Protein AF-A0A6I4YQ72-F1 (afdb_monomer_lite)

Structure (mmCIF, N/CA/C/O backbone):
data_AF-A0A6I4YQ72-F1
#
_entry.id   AF-A0A6I4YQ72-F1
#
loop_
_atom_site.group_PDB
_atom_site.id
_atom_site.type_symbol
_atom_site.label_atom_id
_atom_site.label_alt_id
_atom_site.label_comp_id
_atom_site.label_asym_id
_atom_site.label_entity_id
_atom_site.label_seq_id
_atom_site.pdbx_PDB_ins_code
_atom_site.Cartn_x
_atom_site.Cartn_y
_atom_site.Cartn_z
_atom_site.occupancy
_atom_site.B_iso_or_equiv
_atom_site.auth_seq_id
_atom_site.auth_comp_id
_atom_site.auth_asym_id
_atom_site.auth_atom_id
_atom_site.pdbx_PDB_model_num
ATOM 1 N N . MET A 1 1 ? 39.623 1.127 17.875 1.00 56.00 1 MET A N 1
ATOM 2 C CA . MET A 1 1 ? 38.715 -0.037 17.726 1.00 56.00 1 MET A CA 1
ATOM 3 C C . MET A 1 1 ? 37.361 0.188 18.411 1.00 56.00 1 MET A C 1
ATOM 5 O O . MET A 1 1 ? 36.354 0.141 17.722 1.00 56.00 1 MET A O 1
ATOM 9 N N . LYS A 1 2 ? 37.303 0.516 19.716 1.00 63.00 2 LYS A N 1
ATOM 10 C CA . LYS A 1 2 ? 36.031 0.739 20.451 1.00 63.00 2 LYS A CA 1
ATOM 11 C C . LYS A 1 2 ? 35.136 1.851 19.869 1.00 63.00 2 LYS A C 1
ATOM 13 O O . LYS A 1 2 ? 33.934 1.660 19.747 1.00 63.00 2 LYS A O 1
ATOM 18 N N . HIS A 1 3 ? 35.719 2.974 19.444 1.00 70.44 3 HIS A N 1
ATOM 19 C CA . HIS A 1 3 ? 34.954 4.103 18.887 1.00 70.44 3 HIS A CA 1
ATOM 20 C C . HIS A 1 3 ? 34.296 3.798 17.534 1.00 70.44 3 HIS A C 1
ATOM 22 O O . HIS A 1 3 ? 33.197 4.273 17.274 1.00 70.44 3 HIS A O 1
ATOM 28 N N . VAL A 1 4 ? 34.929 2.962 16.703 1.00 76.06 4 VAL A N 1
ATOM 29 C CA . VAL A 1 4 ? 34.379 2.549 15.400 1.00 76.06 4 VAL A CA 1
ATOM 30 C C . VAL A 1 4 ? 33.190 1.608 15.598 1.00 76.06 4 VAL A C 1
ATOM 32 O O . VAL A 1 4 ? 32.172 1.751 14.932 1.00 76.06 4 VAL A O 1
ATOM 35 N N . PHE A 1 5 ? 33.285 0.704 16.576 1.00 74.00 5 PHE A N 1
ATOM 36 C CA . PHE A 1 5 ? 32.188 -0.192 16.946 1.00 74.00 5 PHE A CA 1
ATOM 37 C C . PHE A 1 5 ? 30.975 0.572 17.498 1.00 74.00 5 PHE A C 1
ATOM 39 O O . PHE A 1 5 ? 29.851 0.308 17.080 1.00 74.00 5 PHE A O 1
ATOM 46 N N . CYS A 1 6 ? 31.195 1.567 18.367 1.00 75.69 6 CYS A N 1
ATOM 47 C CA . CYS A 1 6 ? 30.115 2.440 18.840 1.00 75.69 6 CYS A CA 1
ATOM 48 C C . CYS A 1 6 ? 29.468 3.236 17.702 1.00 75.69 6 CYS A C 1
ATOM 50 O O . CYS A 1 6 ? 28.246 3.318 17.643 1.00 75.69 6 CYS A O 1
ATOM 52 N N . ALA A 1 7 ? 30.262 3.801 16.787 1.00 76.06 7 ALA A N 1
ATOM 53 C CA . ALA A 1 7 ? 29.725 4.552 15.655 1.00 76.06 7 ALA A CA 1
ATOM 54 C C . ALA A 1 7 ? 28.856 3.665 14.746 1.00 76.06 7 ALA A C 1
ATOM 56 O O . ALA A 1 7 ? 27.756 4.061 14.372 1.00 76.06 7 ALA A O 1
ATOM 57 N N . MET A 1 8 ? 29.297 2.436 14.457 1.00 77.00 8 MET A N 1
ATOM 58 C CA . MET A 1 8 ? 28.518 1.502 13.638 1.00 77.00 8 MET A CA 1
ATOM 59 C C . MET A 1 8 ? 27.217 1.060 14.335 1.00 77.00 8 MET A C 1
ATOM 61 O O . MET A 1 8 ? 26.161 0.996 13.702 1.00 77.00 8 MET A O 1
ATOM 65 N N . ALA A 1 9 ? 27.261 0.827 15.651 1.00 73.44 9 ALA A N 1
ATOM 66 C CA . ALA A 1 9 ? 26.075 0.511 16.449 1.00 73.44 9 ALA A CA 1
ATOM 67 C C . ALA A 1 9 ? 25.064 1.674 16.474 1.00 73.44 9 ALA A C 1
ATOM 69 O O . ALA A 1 9 ? 23.864 1.459 16.341 1.00 73.44 9 ALA A O 1
ATOM 70 N N . LEU A 1 10 ? 25.531 2.921 16.562 1.00 74.31 10 LEU A N 1
ATOM 71 C CA . LEU A 1 10 ? 24.653 4.095 16.520 1.00 74.31 10 LEU A CA 1
ATOM 72 C C . LEU A 1 10 ? 24.006 4.287 15.139 1.00 74.31 10 LEU A C 1
ATOM 74 O O . LEU A 1 10 ? 22.818 4.600 15.061 1.00 74.31 10 LEU A O 1
ATOM 78 N N . CYS A 1 11 ? 24.743 4.036 14.053 1.00 69.81 11 CYS A N 1
ATOM 79 C CA . CYS A 1 11 ? 24.203 4.115 12.693 1.00 69.81 11 CYS A CA 1
ATOM 80 C C . CYS A 1 11 ? 23.118 3.058 12.427 1.00 69.81 11 CYS A C 1
ATOM 82 O O . CYS A 1 11 ? 22.119 3.355 11.773 1.00 69.81 11 CYS A O 1
ATOM 84 N N . THR A 1 12 ? 23.275 1.839 12.956 1.00 68.50 12 THR A N 1
ATOM 85 C CA . THR A 1 12 ? 22.251 0.785 12.814 1.00 68.50 12 THR A CA 1
ATOM 86 C C . THR A 1 12 ? 20.979 1.099 13.608 1.00 68.50 12 THR A C 1
ATOM 88 O O . THR A 1 12 ? 19.880 0.875 13.101 1.00 68.50 12 THR A O 1
ATOM 91 N N . LEU A 1 13 ? 21.101 1.705 14.795 1.00 64.12 13 LEU A N 1
ATOM 92 C CA . LEU A 1 13 ? 19.949 2.146 15.590 1.00 64.12 13 LEU A CA 1
ATOM 93 C C . LEU A 1 13 ? 19.207 3.334 14.957 1.00 64.12 13 LEU A C 1
ATOM 95 O O . LEU A 1 13 ? 17.980 3.384 15.013 1.00 64.12 13 LEU A O 1
ATOM 99 N N . ALA A 1 14 ? 19.922 4.264 14.317 1.00 62.19 14 ALA A N 1
ATOM 100 C CA . ALA A 1 14 ? 19.305 5.385 13.604 1.00 62.19 14 ALA A CA 1
ATOM 101 C C . ALA A 1 14 ? 18.604 4.950 12.302 1.00 62.19 14 ALA A C 1
ATOM 103 O O . ALA A 1 14 ? 17.575 5.517 11.946 1.00 62.19 14 ALA A O 1
ATOM 104 N N . SER A 1 15 ? 19.127 3.929 11.613 1.00 59.16 15 SER A N 1
ATOM 105 C CA . SER A 1 15 ? 18.552 3.409 10.361 1.00 59.16 15 SER A CA 1
ATOM 106 C C . SER A 1 15 ? 17.251 2.620 10.573 1.00 59.16 15 SER A C 1
ATOM 108 O O . SER A 1 15 ? 16.392 2.581 9.697 1.00 59.16 15 SER A O 1
ATOM 110 N N . CYS A 1 16 ? 17.072 2.023 11.756 1.00 59.09 16 CYS A N 1
ATOM 111 C CA . CYS A 1 16 ? 15.848 1.301 12.115 1.00 59.09 16 CYS A CA 1
ATOM 112 C C . CYS A 1 16 ? 14.800 2.198 12.795 1.00 59.09 16 CYS A C 1
ATOM 114 O O . CYS A 1 16 ? 13.732 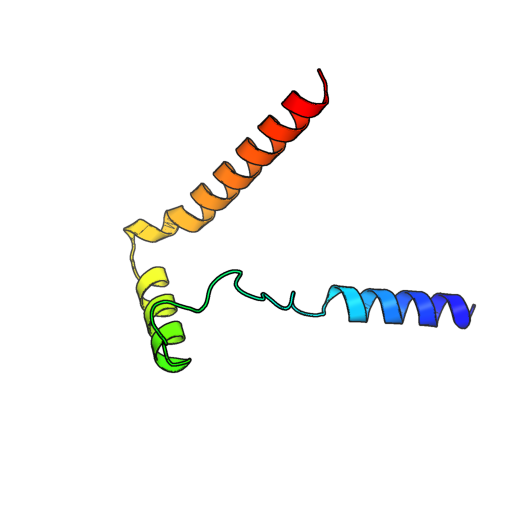1.723 13.183 1.00 59.09 16 CYS A O 1
ATOM 116 N N . ALA A 1 17 ? 15.087 3.494 12.971 1.00 60.25 17 ALA A N 1
ATOM 117 C CA . ALA A 1 17 ? 14.092 4.420 13.480 1.00 60.25 17 ALA A CA 1
ATOM 118 C C . ALA A 1 17 ? 12.980 4.543 12.424 1.00 60.25 17 ALA A C 1
ATOM 120 O O . ALA A 1 17 ? 13.255 5.019 11.318 1.00 60.25 17 ALA A O 1
ATOM 121 N N . PRO A 1 18 ? 11.737 4.114 12.720 1.00 59.62 18 PRO A N 1
ATOM 122 C CA . PRO A 1 18 ? 10.644 4.236 11.771 1.00 59.62 18 PRO A CA 1
ATOM 123 C C . PRO A 1 18 ? 10.529 5.705 11.382 1.00 59.62 18 PRO A C 1
ATOM 125 O O . PRO A 1 18 ? 10.496 6.584 12.252 1.00 59.62 18 PRO A O 1
ATOM 128 N N . ALA A 1 19 ? 10.527 5.970 10.075 1.00 64.44 19 ALA A N 1
ATOM 129 C CA . ALA A 1 19 ? 10.369 7.314 9.554 1.00 64.44 19 ALA A CA 1
ATOM 130 C C . ALA A 1 19 ? 9.129 7.922 10.214 1.00 64.44 19 ALA A C 1
ATOM 132 O O . ALA A 1 19 ? 8.013 7.435 10.026 1.00 64.44 19 ALA A O 1
ATOM 133 N N . ARG A 1 20 ? 9.330 8.951 11.047 1.00 61.53 20 ARG A N 1
ATOM 134 C CA . ARG A 1 20 ? 8.226 9.689 11.660 1.00 61.53 20 ARG A CA 1
ATOM 135 C C . ARG A 1 20 ? 7.496 10.401 10.533 1.00 61.53 20 ARG A C 1
ATOM 137 O O . ARG A 1 20 ? 7.874 11.500 10.137 1.00 61.53 20 ARG A O 1
ATOM 144 N N . TYR A 1 21 ? 6.481 9.741 9.990 1.00 64.75 21 TYR A N 1
ATOM 145 C CA . TYR A 1 21 ? 5.611 10.317 8.988 1.00 64.75 21 TYR A CA 1
ATOM 146 C C . TYR A 1 21 ? 4.806 11.426 9.657 1.00 64.75 21 TYR A C 1
ATOM 148 O O . TYR A 1 21 ? 3.895 11.170 10.443 1.00 64.75 21 TYR A O 1
ATOM 156 N N . LYS A 1 22 ? 5.196 12.675 9.396 1.00 68.56 22 LYS A N 1
ATOM 157 C CA . LYS A 1 22 ? 4.400 13.839 9.761 1.00 68.56 22 LYS A CA 1
ATOM 158 C C . LYS A 1 22 ? 3.555 14.185 8.538 1.00 68.56 22 LYS A C 1
ATOM 160 O O . LYS A 1 22 ? 4.122 14.670 7.557 1.00 68.56 22 LYS A O 1
ATOM 165 N N . PRO A 1 23 ? 2.245 13.901 8.547 1.00 65.88 23 PRO A N 1
ATOM 166 C CA . PRO A 1 23 ? 1.405 14.247 7.416 1.00 65.88 23 PRO A CA 1
ATOM 167 C C . PRO A 1 23 ? 1.446 15.767 7.212 1.00 65.88 23 PRO A C 1
ATOM 169 O O . PRO A 1 23 ? 1.393 16.537 8.172 1.00 65.88 23 PRO A O 1
ATOM 172 N N . LEU A 1 24 ? 1.589 16.195 5.955 1.00 75.69 24 LEU A N 1
ATOM 173 C CA . LEU A 1 24 ? 1.641 17.616 5.583 1.00 75.69 24 LEU A CA 1
ATOM 174 C C . LEU A 1 24 ? 0.316 18.340 5.860 1.00 75.69 24 LEU A C 1
ATOM 176 O O . LEU A 1 24 ? 0.301 19.558 6.012 1.00 75.69 24 LEU A O 1
ATOM 180 N N . PHE A 1 25 ? -0.778 17.586 5.955 1.00 67.12 25 PHE A N 1
ATOM 181 C CA . PHE A 1 25 ? -2.121 18.086 6.200 1.00 67.12 25 PHE A CA 1
ATOM 182 C C . PHE A 1 25 ? -2.753 17.332 7.371 1.00 67.12 25 PHE A C 1
ATOM 184 O O . PHE A 1 25 ? -2.491 16.134 7.525 1.00 67.12 25 PHE A O 1
ATOM 191 N N . PRO A 1 26 ? -3.580 17.996 8.199 1.00 76.00 26 PRO A N 1
ATOM 192 C CA . PRO A 1 26 ? -4.376 17.288 9.188 1.00 76.00 26 PRO A CA 1
ATOM 193 C C . PRO A 1 26 ? -5.250 16.243 8.474 1.00 76.00 26 PRO A C 1
ATOM 195 O O . PRO A 1 26 ? -5.793 16.535 7.403 1.00 76.00 26 PRO A O 1
ATOM 198 N N . PRO A 1 27 ? -5.365 15.022 9.019 1.00 69.62 27 PRO A N 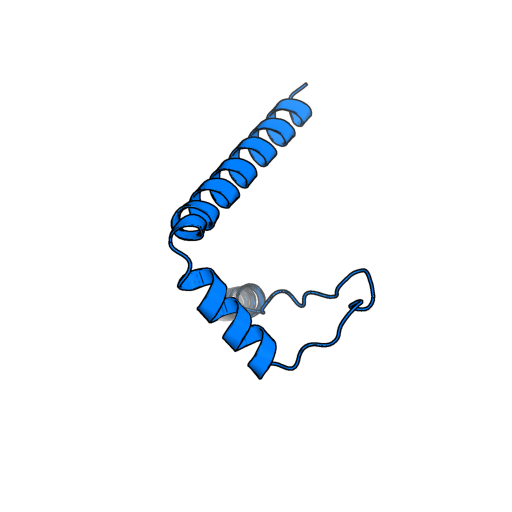1
ATOM 199 C CA . PRO A 1 27 ? -6.170 13.988 8.392 1.00 69.62 27 PRO A CA 1
ATOM 200 C C . PRO A 1 27 ? -7.635 14.436 8.342 1.00 69.62 27 PRO A C 1
ATOM 202 O O . PRO A 1 27 ? -8.206 14.833 9.357 1.00 69.62 27 PRO A O 1
ATOM 205 N N . LEU A 1 28 ? -8.229 14.371 7.146 1.00 77.38 28 LEU A N 1
ATOM 206 C CA . LEU A 1 28 ? -9.625 14.752 6.880 1.00 77.38 28 LEU A CA 1
ATOM 207 C C . LEU A 1 28 ? -10.626 13.897 7.672 1.00 77.38 28 LEU A C 1
ATOM 209 O O . LEU A 1 28 ? -11.728 14.349 7.962 1.00 77.38 28 LEU A O 1
ATOM 213 N N . VAL A 1 29 ? -10.229 12.672 8.026 1.00 81.81 29 VAL A N 1
ATOM 214 C CA . VAL A 1 29 ? -11.005 11.703 8.806 1.00 81.81 29 VAL A CA 1
ATOM 215 C C . VAL A 1 29 ? -10.069 11.062 9.825 1.00 81.81 29 VAL A C 1
ATOM 217 O O . VAL A 1 29 ? -8.916 10.776 9.505 1.00 81.81 29 VAL A O 1
ATOM 220 N N . HIS A 1 30 ? -10.532 10.882 11.060 1.00 82.12 30 HIS A N 1
ATOM 221 C CA . HIS A 1 30 ? -9.775 10.193 12.105 1.00 82.12 30 HIS A CA 1
ATOM 222 C C . HIS A 1 30 ? -10.279 8.759 12.209 1.00 82.12 30 HIS A C 1
ATOM 224 O O . HIS A 1 30 ? -11.408 8.543 12.640 1.00 82.12 30 HIS A O 1
ATOM 230 N N . TYR A 1 31 ? -9.438 7.807 11.817 1.00 85.19 31 TYR A N 1
ATOM 231 C CA . TYR A 1 31 ? -9.676 6.390 12.050 1.00 85.19 31 TYR A CA 1
ATOM 232 C C . TYR A 1 31 ? -8.992 5.969 13.348 1.00 85.19 31 TYR A C 1
ATOM 234 O O . TYR A 1 31 ? -7.896 6.423 13.684 1.00 85.19 31 TYR A O 1
ATOM 242 N N . THR A 1 32 ? -9.647 5.097 14.096 1.00 91.62 32 THR A N 1
ATOM 243 C CA . THR A 1 32 ? -9.026 4.368 15.194 1.00 91.62 32 THR A CA 1
ATOM 244 C C . THR A 1 32 ? -8.040 3.341 14.638 1.00 91.62 32 THR A C 1
ATOM 246 O O . THR A 1 32 ? -8.202 2.831 13.531 1.00 91.62 32 THR A O 1
ATOM 249 N N . ALA A 1 33 ? -7.046 2.950 15.439 1.00 89.44 33 ALA A N 1
ATOM 250 C CA . ALA A 1 33 ? -6.093 1.909 15.042 1.00 89.44 33 ALA A CA 1
ATOM 251 C C . ALA A 1 33 ? -6.774 0.570 14.682 1.00 89.44 33 ALA A C 1
ATOM 253 O O . ALA A 1 33 ? -6.245 -0.216 13.898 1.00 89.44 33 ALA A O 1
ATOM 254 N N . GLN A 1 34 ? -7.951 0.296 15.256 1.00 93.94 34 GLN A N 1
ATOM 255 C CA . GLN A 1 34 ? -8.740 -0.887 14.924 1.00 93.94 34 GLN A CA 1
ATOM 256 C C . GLN A 1 34 ? -9.351 -0.785 13.522 1.00 93.94 34 GLN A C 1
ATOM 258 O O . GLN A 1 34 ? -9.273 -1.750 12.766 1.00 93.94 34 GLN A O 1
ATOM 263 N N . GLU A 1 35 ? -9.916 0.369 13.166 1.00 92.19 35 GLU A N 1
ATOM 264 C CA . GLU A 1 35 ? -10.482 0.617 11.834 1.00 92.19 35 GLU A CA 1
ATOM 265 C C . GLU A 1 35 ? -9.396 0.582 10.756 1.00 92.19 35 GLU A C 1
ATOM 267 O O . GLU A 1 35 ? -9.585 -0.041 9.714 1.00 92.19 35 GLU A O 1
ATOM 272 N N . GLU A 1 36 ? -8.224 1.160 11.030 1.00 89.38 36 GLU A N 1
ATOM 273 C CA . GLU A 1 36 ? -7.076 1.087 10.118 1.00 89.38 36 GLU A CA 1
ATOM 274 C C . GLU A 1 36 ? -6.628 -0.359 9.884 1.00 89.38 36 GLU A C 1
ATOM 276 O O . GLU A 1 36 ? -6.360 -0.760 8.748 1.00 89.38 36 GLU A O 1
ATOM 281 N N . LYS A 1 37 ? -6.571 -1.164 10.954 1.00 90.88 37 LYS A N 1
ATOM 282 C CA . LYS A 1 37 ? -6.220 -2.582 10.852 1.00 90.88 37 LYS A CA 1
ATOM 283 C C . LYS A 1 37 ? -7.249 -3.348 10.024 1.00 90.88 37 LYS A C 1
ATOM 285 O O . LYS A 1 37 ? -6.859 -4.099 9.135 1.00 90.88 37 LYS A O 1
ATOM 290 N N . GLN A 1 38 ? -8.535 -3.146 10.299 1.00 94.44 38 GLN A N 1
ATOM 291 C CA . GLN A 1 38 ? -9.610 -3.816 9.576 1.00 94.44 38 GLN A CA 1
ATOM 292 C C . GLN A 1 38 ? -9.587 -3.457 8.086 1.00 94.44 38 GLN A C 1
ATOM 294 O O . GLN A 1 38 ? -9.599 -4.355 7.250 1.00 94.44 38 GLN A O 1
ATOM 299 N N . ALA A 1 39 ? -9.458 -2.172 7.751 1.00 88.19 39 ALA A N 1
ATOM 300 C CA . ALA A 1 39 ? -9.355 -1.730 6.364 1.00 88.19 39 ALA A CA 1
ATOM 301 C C . ALA A 1 39 ? -8.138 -2.351 5.657 1.00 88.19 39 ALA A C 1
ATOM 303 O O . ALA A 1 39 ? -8.230 -2.782 4.510 1.00 88.19 39 ALA A O 1
ATOM 304 N N . ALA A 1 40 ? -6.994 -2.449 6.343 1.00 86.12 40 ALA A N 1
ATOM 305 C CA . ALA A 1 40 ? -5.815 -3.106 5.786 1.00 86.12 40 ALA A CA 1
ATOM 306 C C . ALA A 1 40 ? -6.052 -4.601 5.518 1.00 86.12 40 ALA A C 1
ATOM 308 O O . ALA A 1 40 ? -5.568 -5.126 4.515 1.00 86.12 40 ALA A O 1
ATOM 309 N N . ASP A 1 41 ? -6.778 -5.288 6.397 1.00 90.31 41 ASP A N 1
ATOM 310 C CA . ASP A 1 41 ? -7.106 -6.705 6.231 1.00 90.31 41 ASP A CA 1
ATOM 311 C C . ASP A 1 41 ? -8.118 -6.921 5.092 1.00 90.31 41 ASP A C 1
ATOM 313 O O . ASP A 1 41 ? -7.927 -7.820 4.272 1.00 90.31 41 ASP A O 1
ATOM 317 N N . GLU A 1 42 ? -9.121 -6.049 4.962 1.00 90.50 42 GLU A N 1
ATOM 318 C CA . GLU A 1 42 ? -10.081 -6.052 3.847 1.00 90.50 42 GLU A CA 1
ATOM 319 C C . GLU A 1 42 ? -9.387 -5.829 2.497 1.00 90.50 42 GLU A C 1
ATOM 321 O O . GLU A 1 42 ? -9.617 -6.577 1.545 1.00 90.50 42 GLU A O 1
ATOM 326 N N . LEU A 1 43 ? -8.473 -4.856 2.423 1.00 85.31 43 LEU A N 1
ATOM 327 C CA . LEU A 1 43 ? -7.698 -4.586 1.211 1.00 85.31 43 LEU A CA 1
ATOM 328 C C . LEU A 1 43 ? -6.805 -5.770 0.817 1.00 85.31 43 LEU A C 1
ATOM 330 O O . LEU A 1 43 ? -6.648 -6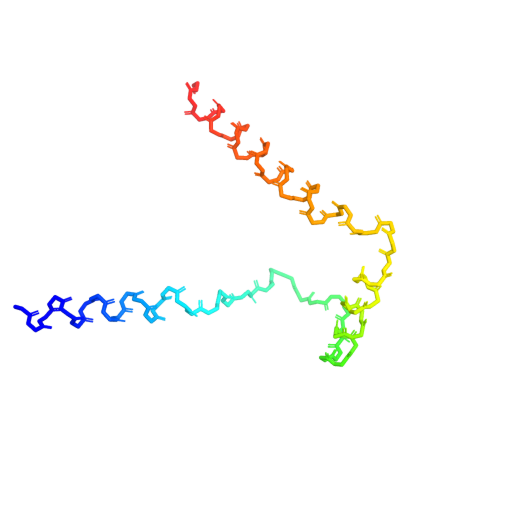.046 -0.370 1.00 85.31 43 LEU A O 1
ATOM 334 N N . ARG A 1 44 ? -6.231 -6.491 1.790 1.00 83.75 44 ARG A N 1
ATOM 335 C CA . ARG A 1 44 ? -5.422 -7.695 1.519 1.00 83.75 44 ARG A CA 1
ATOM 336 C C . ARG A 1 44 ? -6.258 -8.883 1.060 1.00 83.75 44 ARG A C 1
ATOM 338 O O . ARG A 1 44 ? -5.765 -9.697 0.286 1.00 83.75 44 ARG 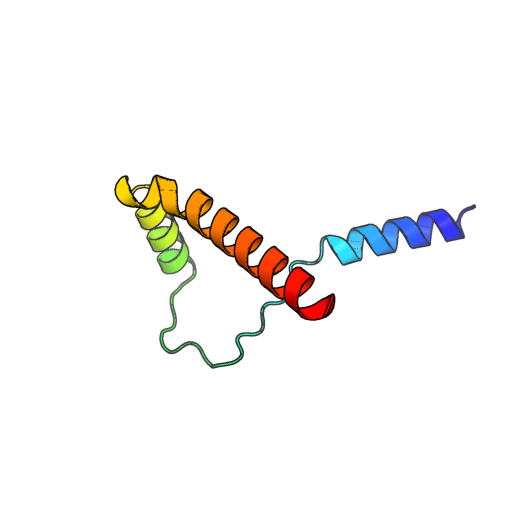A O 1
ATOM 345 N N . ALA A 1 45 ? -7.481 -9.009 1.565 1.00 88.19 45 ALA A N 1
ATOM 346 C CA . ALA A 1 45 ? -8.379 -10.099 1.206 1.00 88.19 45 ALA A CA 1
ATOM 347 C C . ALA A 1 45 ? -9.017 -9.912 -0.181 1.00 88.19 45 ALA A C 1
ATOM 349 O O . ALA A 1 45 ? -9.571 -10.865 -0.729 1.00 88.19 45 ALA A O 1
ATOM 350 N N . HIS A 1 46 ? -8.953 -8.705 -0.752 1.00 86.94 46 HIS A N 1
ATOM 351 C CA . HIS A 1 46 ? -9.585 -8.405 -2.027 1.00 86.94 46 HIS A CA 1
ATOM 352 C C . HIS A 1 46 ? -8.767 -8.980 -3.203 1.00 86.94 46 HIS A C 1
ATOM 354 O O . HIS A 1 46 ? -7.642 -8.531 -3.440 1.00 86.94 46 HIS A O 1
ATOM 360 N N . PRO A 1 47 ? -9.314 -9.934 -3.983 1.00 83.00 47 PRO A N 1
ATOM 361 C CA . PRO A 1 47 ? -8.561 -10.650 -5.018 1.00 83.00 47 PRO A CA 1
ATOM 362 C C . PRO A 1 47 ? -8.018 -9.716 -6.107 1.00 83.00 47 PRO A C 1
ATOM 364 O O . PRO A 1 47 ? -6.873 -9.862 -6.527 1.00 83.00 47 PRO A O 1
ATOM 367 N N . ASP A 1 48 ? -8.786 -8.694 -6.488 1.00 83.88 48 ASP A N 1
ATOM 368 C CA . ASP A 1 48 ? -8.372 -7.722 -7.512 1.00 83.88 48 ASP A CA 1
ATOM 369 C C . ASP A 1 48 ? -7.208 -6.820 -7.064 1.00 83.88 48 ASP A C 1
ATOM 371 O O . ASP A 1 48 ? -6.537 -6.205 -7.890 1.00 83.88 48 ASP A O 1
ATOM 375 N N . LEU A 1 49 ? -6.951 -6.729 -5.754 1.00 83.12 49 LEU A N 1
ATOM 376 C CA . LEU A 1 49 ? -5.889 -5.894 -5.192 1.00 83.12 49 LEU A CA 1
ATOM 377 C C . LEU A 1 49 ? -4.585 -6.677 -4.977 1.00 83.12 49 LEU A C 1
ATOM 379 O O . LEU A 1 49 ? -3.593 -6.095 -4.541 1.00 83.12 49 LEU A O 1
ATOM 383 N N . HIS A 1 50 ? -4.544 -7.968 -5.318 1.00 83.50 50 HIS A N 1
ATOM 384 C CA . HIS A 1 50 ? -3.337 -8.787 -5.188 1.00 83.50 50 HIS A CA 1
ATOM 385 C C . HIS A 1 50 ? -2.167 -8.255 -6.036 1.00 83.50 50 HIS A C 1
ATOM 387 O O . HIS A 1 50 ? -1.011 -8.312 -5.616 1.00 83.50 50 HIS A O 1
ATOM 393 N N . GLU A 1 51 ? -2.473 -7.668 -7.196 1.00 86.12 51 GLU A N 1
ATOM 394 C CA . GLU A 1 51 ? -1.472 -7.131 -8.125 1.00 86.12 51 GLU A CA 1
ATOM 395 C C . GLU A 1 51 ? -1.047 -5.690 -7.798 1.00 86.12 51 GLU A C 1
ATOM 397 O O . GLU A 1 51 ? -0.000 -5.229 -8.260 1.00 86.12 51 GLU A O 1
ATOM 402 N N . LEU A 1 52 ? -1.799 -4.971 -6.955 1.00 84.81 52 LEU A N 1
ATOM 403 C CA . LEU A 1 52 ? -1.496 -3.576 -6.606 1.00 84.81 52 LEU A CA 1
ATOM 404 C C . LEU A 1 52 ? -0.089 -3.379 -6.025 1.00 84.81 52 LEU A C 1
ATOM 406 O O . LEU A 1 52 ? 0.590 -2.441 -6.446 1.00 84.81 52 LEU A O 1
ATOM 410 N N . PRO A 1 53 ? 0.404 -4.222 -5.095 1.00 84.38 53 PRO A N 1
ATOM 411 C CA . PRO A 1 53 ? 1.772 -4.108 -4.600 1.00 84.38 53 PRO A CA 1
ATOM 412 C C . PRO A 1 53 ? 2.829 -4.246 -5.702 1.00 84.38 53 PRO A C 1
ATOM 414 O O . PRO A 1 53 ? 3.854 -3.564 -5.650 1.00 84.38 53 PRO A O 1
ATOM 417 N N . ALA A 1 54 ? 2.594 -5.111 -6.696 1.00 87.62 54 ALA A N 1
ATOM 418 C CA . ALA A 1 54 ? 3.490 -5.259 -7.837 1.00 87.62 54 ALA A CA 1
ATOM 419 C C . ALA A 1 54 ? 3.442 -4.017 -8.735 1.00 87.62 54 ALA A C 1
ATOM 421 O O . ALA A 1 54 ? 4.483 -3.403 -8.963 1.00 87.62 54 ALA A O 1
ATOM 422 N N . MET A 1 55 ? 2.241 -3.562 -9.101 1.00 90.25 55 MET A N 1
ATOM 423 C CA . MET A 1 55 ? 2.049 -2.345 -9.895 1.00 90.25 55 MET A CA 1
ATOM 424 C C . MET A 1 55 ? 2.675 -1.101 -9.248 1.00 90.25 55 MET A C 1
ATOM 426 O O . MET A 1 55 ? 3.335 -0.314 -9.922 1.00 90.25 55 MET A O 1
ATOM 430 N N . LEU A 1 56 ? 2.497 -0.905 -7.936 1.00 90.75 56 LEU A N 1
ATOM 431 C CA . LEU A 1 56 ? 3.048 0.255 -7.222 1.00 90.75 56 LEU A CA 1
ATOM 432 C C . LEU A 1 56 ? 4.579 0.235 -7.170 1.00 90.75 56 LEU A C 1
ATOM 434 O O . LEU A 1 56 ? 5.217 1.291 -7.216 1.00 90.75 56 LEU A O 1
ATOM 438 N N . ARG A 1 57 ? 5.177 -0.956 -7.080 1.00 91.62 57 ARG A N 1
ATOM 439 C CA . ARG A 1 57 ? 6.629 -1.126 -7.170 1.00 91.62 57 ARG A CA 1
ATOM 440 C C . ARG A 1 57 ? 7.132 -0.756 -8.563 1.00 91.62 57 ARG A C 1
ATOM 442 O O . ARG A 1 57 ? 8.093 0.008 -8.648 1.00 91.62 57 ARG A O 1
ATOM 449 N N . ASP A 1 58 ? 6.473 -1.240 -9.610 1.00 94.88 58 ASP A N 1
ATOM 450 C CA . ASP A 1 58 ? 6.865 -0.972 -10.997 1.00 94.88 58 ASP A CA 1
ATOM 451 C C . ASP A 1 58 ? 6.730 0.516 -11.329 1.00 94.88 58 ASP A C 1
ATOM 453 O O . ASP A 1 58 ? 7.700 1.137 -11.760 1.00 94.88 58 ASP A O 1
ATOM 457 N N . TYR A 1 59 ? 5.614 1.140 -10.946 1.00 92.94 59 TYR A N 1
ATOM 458 C CA . TYR A 1 59 ? 5.434 2.592 -11.026 1.00 92.94 59 TYR A CA 1
ATOM 459 C C . TYR A 1 59 ? 6.558 3.363 -10.312 1.00 92.94 59 TYR A C 1
ATOM 461 O O . TYR A 1 59 ? 7.099 4.355 -10.814 1.00 92.94 59 TYR A O 1
ATOM 469 N N . GLY A 1 60 ? 6.945 2.905 -9.118 1.00 93.31 60 GLY A N 1
ATOM 470 C CA . GLY A 1 60 ? 8.060 3.480 -8.377 1.00 93.31 60 GLY A CA 1
ATOM 471 C C . GLY A 1 60 ? 9.395 3.362 -9.119 1.00 93.31 60 GLY A C 1
ATOM 472 O O . GLY A 1 60 ? 10.216 4.277 -9.020 1.00 93.31 60 GLY A O 1
ATOM 473 N N . ASN A 1 61 ? 9.625 2.260 -9.837 1.00 94.06 61 ASN A N 1
ATOM 474 C CA . ASN A 1 61 ? 10.823 2.038 -10.649 1.00 94.06 61 ASN A CA 1
ATOM 475 C C . ASN A 1 61 ? 10.843 2.991 -11.851 1.00 94.06 61 ASN A C 1
ATOM 477 O O . ASN A 1 61 ? 11.779 3.781 -11.973 1.00 94.06 61 ASN A O 1
ATOM 481 N N . GLU A 1 62 ? 9.771 3.006 -12.644 1.00 94.75 62 GLU A N 1
ATOM 482 C CA . GLU A 1 62 ? 9.616 3.865 -13.827 1.00 94.75 62 GLU A CA 1
ATOM 483 C C . GLU A 1 62 ? 9.809 5.347 -13.489 1.00 94.75 62 GLU A C 1
ATOM 485 O O . GLU A 1 62 ? 10.483 6.099 -14.202 1.00 94.75 62 GLU A O 1
ATOM 490 N N . ARG A 1 63 ? 9.264 5.784 -12.347 1.00 92.62 63 ARG A N 1
ATOM 491 C CA . ARG A 1 63 ? 9.437 7.157 -11.868 1.00 92.62 63 ARG A CA 1
ATOM 492 C C . ARG A 1 63 ? 10.898 7.473 -11.553 1.00 92.62 63 ARG A C 1
ATOM 494 O O . ARG A 1 63 ? 11.360 8.570 -11.870 1.00 92.62 63 ARG A O 1
ATOM 501 N N . ARG A 1 64 ? 11.629 6.552 -10.916 1.00 93.25 64 ARG A N 1
ATOM 502 C CA . ARG A 1 64 ? 13.057 6.749 -10.613 1.00 93.25 64 ARG A CA 1
ATOM 503 C C . ARG A 1 64 ? 13.890 6.795 -11.886 1.00 93.25 64 ARG A C 1
ATOM 505 O O . ARG A 1 64 ? 14.735 7.679 -12.003 1.00 93.25 64 ARG A O 1
ATOM 512 N N . GLU A 1 65 ? 13.613 5.912 -12.838 1.00 92.75 65 GLU A N 1
ATOM 513 C CA . GLU A 1 65 ? 14.271 5.902 -14.147 1.00 92.75 65 GLU A CA 1
ATOM 514 C C . GLU A 1 65 ? 14.026 7.209 -14.900 1.00 92.75 65 GLU A C 1
ATOM 516 O O . GLU A 1 65 ? 14.974 7.846 -15.351 1.00 92.75 65 GLU A O 1
ATOM 521 N N . SER A 1 66 ? 12.779 7.683 -14.926 1.00 89.88 66 SER A N 1
ATOM 522 C CA . SER A 1 66 ? 12.412 8.956 -15.554 1.00 89.88 66 SER A CA 1
ATOM 523 C C . SER A 1 66 ? 13.124 10.154 -14.914 1.00 89.88 66 SER A C 1
ATOM 525 O O . SER A 1 66 ? 13.589 11.052 -15.618 1.00 89.88 66 SER A O 1
ATOM 527 N N . MET A 1 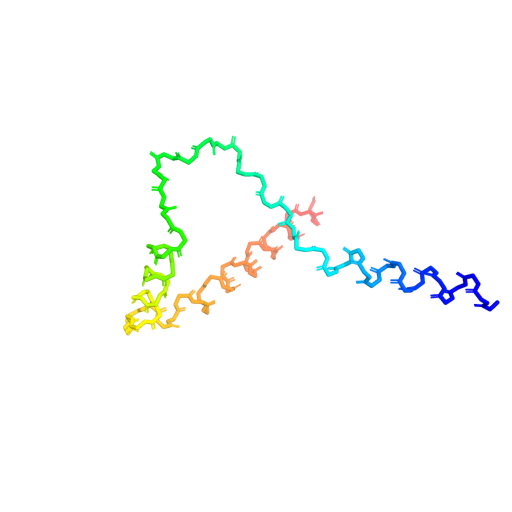67 ? 13.246 10.183 -13.580 1.00 86.44 67 MET A N 1
ATOM 528 C CA . MET A 1 67 ? 13.988 11.244 -12.886 1.00 86.44 67 MET A CA 1
ATOM 529 C C . MET A 1 67 ? 15.499 11.157 -13.133 1.00 86.44 67 MET A C 1
ATOM 531 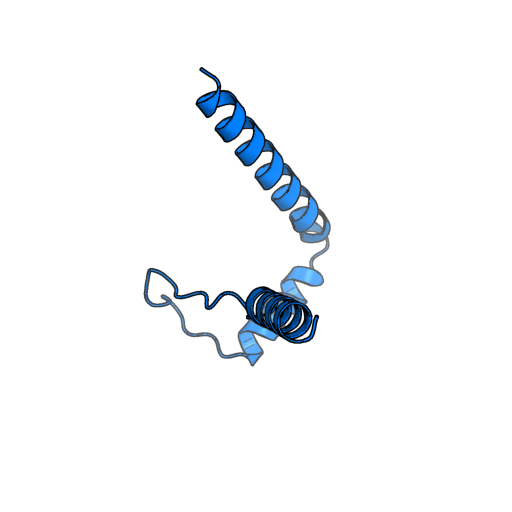O O . MET A 1 67 ? 16.134 12.190 -13.337 1.00 86.44 67 MET A O 1
ATOM 535 N N . SER A 1 68 ? 16.069 9.950 -13.151 1.00 83.31 68 SER A N 1
ATOM 536 C CA . SER A 1 68 ? 17.489 9.728 -13.451 1.00 83.31 68 SER A CA 1
ATOM 537 C C . SER A 1 68 ? 17.830 10.122 -14.887 1.00 83.31 68 SER A C 1
ATOM 539 O O . SER A 1 68 ? 18.835 10.791 -15.126 1.00 83.31 68 SER A O 1
ATOM 541 N N . ALA A 1 69 ? 16.975 9.745 -15.840 1.00 75.88 69 ALA A N 1
ATOM 542 C CA . ALA A 1 69 ? 17.109 10.124 -17.238 1.00 75.88 69 ALA A CA 1
ATOM 543 C C . ALA A 1 69 ? 17.059 11.647 -17.379 1.00 75.88 69 ALA A C 1
ATOM 545 O O . ALA A 1 69 ? 17.956 12.223 -17.979 1.00 75.88 69 ALA A O 1
ATOM 546 N N . ARG A 1 70 ? 16.086 12.315 -16.743 1.00 68.69 70 ARG A N 1
ATOM 547 C CA . ARG A 1 70 ? 15.959 13.782 -16.762 1.00 68.69 70 ARG A CA 1
ATOM 548 C C . ARG A 1 70 ? 17.148 14.521 -16.137 1.00 68.69 70 ARG A C 1
ATOM 550 O O . ARG A 1 70 ? 17.415 15.643 -16.539 1.00 68.69 70 ARG A O 1
ATOM 557 N N . ALA A 1 71 ? 17.839 13.926 -15.167 1.00 63.91 71 ALA A N 1
ATOM 558 C CA . ALA A 1 71 ? 19.021 14.517 -14.535 1.00 63.91 71 ALA A CA 1
ATOM 559 C C . ALA A 1 71 ? 20.324 14.308 -15.336 1.00 63.91 71 ALA A C 1
ATOM 561 O O . ALA A 1 71 ? 21.356 14.851 -14.955 1.00 63.91 71 ALA A O 1
ATOM 562 N N . SER A 1 72 ? 20.282 13.506 -16.406 1.00 59.84 72 SER A N 1
ATOM 563 C CA . SER A 1 72 ? 21.439 13.174 -17.252 1.00 59.84 72 SER A CA 1
ATOM 564 C C . SER A 1 72 ? 21.497 13.988 -18.558 1.00 59.84 72 SER A C 1
ATOM 566 O O . SER A 1 72 ? 22.382 13.737 -19.374 1.00 59.84 72 SER A O 1
ATOM 568 N N . TRP A 1 73 ? 20.569 14.934 -18.754 1.00 51.56 73 TRP A N 1
ATOM 569 C CA . TRP A 1 73 ? 20.533 15.900 -19.862 1.00 51.56 73 TRP A CA 1
ATOM 570 C C . TRP A 1 73 ? 20.881 17.305 -19.378 1.00 51.56 73 TRP A C 1
ATOM 572 O O . TRP A 1 73 ? 20.432 17.667 -18.265 1.00 51.56 73 TRP A O 1
#

Foldseek 3Di:
DVVVVVVVVVVVVVVPPPPPDDDPDDDPDDDDPVRVVVVVVVLVPDPVNPCVVVVVVVVVVVVVVVVVVVVVD

Sequence (73 aa):
MKHVFCAMALCTLASCAPARYKPLFPPLVHYTAQEEKQAADELRAHPDLHELPAMLRDYGNERRESMSARASW

pLDDT: mean 79.14, std 11.88, range [51.56, 94.88]

Secondary structure (DSSP, 8-state):
-HHHHHHHHHHHHHHTS------SS--SS---HHHHHHHHHHHHH-GGGTTHHHHHHHHHHHHHHHHHHHTT-

Radius of gyration: 19.58 Å; chains: 1; bounding box: 50×29×40 Å